Protein AF-A0A225W0W6-F1 (afdb_monomer_lite)

Organism: NCBI:txid4795

Foldseek 3Di:
DDDDDDQVNLLVVVLVLFAPVLVVVLVPDDPVLSSDSVNSVVVLVCP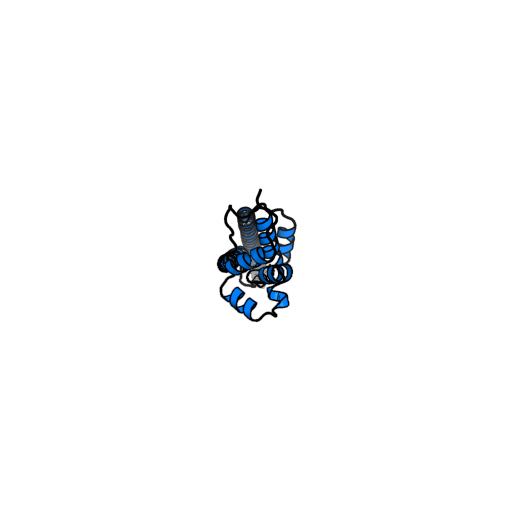FLQPAADDPPDQLLNSVVVSQVRCVNRNHDQDPPDDQVSQVVSQLSSLVRYPDPVSSVVSVPDDDSGVVVVNVVSVVVVVVVVVVVVVVVVVVVVVVVVVVVVVVVVVVVPPVDDD

Secondary structure (DSSP, 8-state):
-PPPPPHHHHHHHHHHHS-HHHHHHHHTS-HHHHH-HHHHHHHHHHSSSTT----TT--HHHHHHHHHHHHHHTT---STTS-HHHHHHHHHHHHTT-S-HHHHHHHHTS--SSHHHHHHHHHHHHHHHHHHHHHHHHHHHHHHHHHHHHHHHHHTTSSS---

pLDDT: mean 72.33, std 15.44, range [32.38, 94.94]

Structure (mmCIF, N/CA/C/O backbone):
data_AF-A0A225W0W6-F1
#
_entry.id   AF-A0A225W0W6-F1
#
loop_
_atom_site.group_PDB
_atom_site.id
_atom_site.type_symbol
_atom_site.label_atom_id
_atom_site.label_alt_id
_atom_site.label_comp_id
_atom_site.label_asym_id
_atom_site.label_entity_id
_atom_site.label_seq_id
_atom_site.pdbx_PDB_ins_code
_atom_site.Cartn_x
_atom_site.Cartn_y
_atom_site.Cartn_z
_atom_site.occupancy
_atom_site.B_iso_or_equiv
_atom_site.auth_seq_id
_atom_site.auth_comp_id
_atom_site.auth_asym_id
_atom_site.auth_atom_id
_atom_site.pdbx_PDB_model_num
ATOM 1 N N . MET A 1 1 ? 23.594 13.995 -27.329 1.00 32.38 1 MET A N 1
ATOM 2 C CA . MET A 1 1 ? 22.170 13.597 -27.384 1.00 32.38 1 MET A CA 1
ATOM 3 C C . MET A 1 1 ? 22.110 12.091 -27.586 1.00 32.38 1 MET A C 1
ATOM 5 O O . MET A 1 1 ? 22.564 11.620 -28.617 1.00 32.38 1 MET A O 1
ATOM 9 N N . ILE A 1 2 ? 21.672 11.329 -26.582 1.00 40.97 2 ILE A N 1
ATOM 10 C CA . ILE A 1 2 ? 21.568 9.862 -26.672 1.00 40.97 2 ILE A CA 1
ATOM 11 C C . ILE A 1 2 ? 20.236 9.549 -27.368 1.00 40.97 2 ILE A C 1
ATOM 13 O O . ILE A 1 2 ? 19.189 9.970 -26.880 1.00 40.97 2 ILE A O 1
ATOM 17 N N . GLY A 1 3 ? 20.285 8.893 -28.532 1.00 47.31 3 GLY A N 1
ATOM 18 C CA . GLY A 1 3 ? 19.115 8.599 -29.367 1.00 47.31 3 GLY A CA 1
ATOM 19 C C . GLY A 1 3 ? 18.072 7.687 -28.697 1.00 47.31 3 GLY A C 1
ATOM 20 O O . GLY A 1 3 ? 18.329 7.128 -27.627 1.00 47.31 3 GLY A O 1
ATOM 21 N N . PRO A 1 4 ? 16.881 7.515 -29.304 1.00 59.34 4 PRO A N 1
ATOM 22 C CA . PRO A 1 4 ? 15.821 6.673 -28.759 1.00 59.34 4 PRO A CA 1
ATOM 23 C C . PRO A 1 4 ? 16.316 5.227 -28.683 1.00 59.34 4 PRO A C 1
ATOM 25 O O . PRO A 1 4 ? 16.661 4.637 -29.700 1.00 59.34 4 PRO A O 1
ATOM 28 N N . TRP A 1 5 ? 16.376 4.660 -27.478 1.00 60.91 5 TRP A N 1
ATOM 29 C CA . TRP A 1 5 ? 16.899 3.304 -27.280 1.00 60.91 5 TRP A CA 1
ATOM 30 C C . TRP A 1 5 ? 16.111 2.290 -28.113 1.00 60.91 5 TRP A C 1
ATOM 32 O O . TRP A 1 5 ? 14.875 2.290 -28.048 1.00 60.91 5 TRP A O 1
ATOM 42 N N . ASP A 1 6 ? 16.813 1.417 -28.839 1.00 74.69 6 ASP A N 1
ATOM 43 C CA . ASP A 1 6 ? 16.186 0.356 -29.624 1.00 74.69 6 ASP A CA 1
ATOM 44 C C . ASP A 1 6 ? 15.506 -0.702 -28.726 1.00 74.69 6 ASP A C 1
ATOM 46 O O . ASP A 1 6 ? 15.749 -0.812 -27.516 1.00 74.69 6 ASP A O 1
ATOM 50 N N . ASN A 1 7 ? 14.591 -1.478 -29.311 1.00 65.81 7 ASN A N 1
ATOM 51 C CA . ASN A 1 7 ? 13.820 -2.474 -28.564 1.00 65.81 7 ASN A CA 1
ATOM 52 C C . ASN A 1 7 ? 14.704 -3.591 -27.981 1.00 65.81 7 ASN A C 1
ATOM 54 O O . ASN A 1 7 ? 14.399 -4.088 -26.897 1.00 65.81 7 ASN A O 1
ATOM 58 N N . ASN A 1 8 ? 15.807 -3.951 -28.642 1.00 72.56 8 ASN A N 1
ATOM 59 C CA . ASN A 1 8 ? 16.709 -5.013 -28.191 1.00 72.56 8 ASN A CA 1
ATOM 60 C C . ASN A 1 8 ? 17.463 -4.607 -26.918 1.00 72.56 8 ASN A C 1
ATOM 62 O O . ASN A 1 8 ? 17.507 -5.366 -25.951 1.00 72.56 8 ASN A O 1
ATOM 66 N N . THR A 1 9 ? 17.953 -3.373 -26.869 1.00 72.00 9 THR A N 1
ATOM 67 C CA . THR A 1 9 ? 18.620 -2.763 -25.715 1.00 72.00 9 THR A CA 1
ATOM 68 C C . THR A 1 9 ? 17.680 -2.718 -24.513 1.00 72.00 9 THR A C 1
ATOM 70 O O . THR A 1 9 ? 18.049 -3.097 -23.400 1.00 72.00 9 THR A O 1
ATOM 73 N N . ARG A 1 10 ? 16.413 -2.341 -24.733 1.00 65.44 10 ARG A N 1
ATOM 74 C CA . ARG A 1 10 ? 15.378 -2.345 -23.685 1.00 65.44 10 ARG A CA 1
ATOM 75 C C . ARG A 1 10 ? 15.081 -3.752 -23.160 1.00 65.44 10 ARG A C 1
ATOM 77 O O . ARG A 1 10 ? 14.895 -3.918 -21.955 1.00 65.44 10 ARG A O 1
ATOM 84 N N . ILE A 1 11 ? 15.058 -4.760 -24.033 1.00 66.88 11 ILE A N 1
ATOM 85 C CA . ILE A 1 11 ? 14.843 -6.167 -23.657 1.00 66.88 11 ILE A CA 1
ATOM 86 C C . ILE A 1 11 ? 16.020 -6.703 -22.835 1.00 66.88 11 ILE A C 1
ATOM 88 O O . ILE A 1 11 ? 15.792 -7.346 -21.809 1.00 66.88 11 ILE A O 1
ATOM 92 N N . ILE A 1 12 ? 17.260 -6.415 -23.241 1.00 68.25 12 ILE A N 1
ATOM 93 C CA . ILE A 1 12 ? 18.473 -6.821 -22.514 1.00 68.25 12 ILE A CA 1
ATOM 94 C C . ILE A 1 12 ? 18.475 -6.213 -21.108 1.00 68.25 12 ILE A C 1
ATOM 96 O O . ILE A 1 12 ? 18.587 -6.941 -20.121 1.00 68.25 12 ILE A O 1
ATOM 100 N N . LEU A 1 13 ? 18.253 -4.902 -20.993 1.00 67.12 13 LEU A N 1
ATOM 101 C CA . LEU A 1 13 ? 18.236 -4.213 -19.700 1.00 67.12 13 LEU A CA 1
ATOM 102 C C . LEU A 1 13 ? 17.090 -4.678 -18.793 1.00 67.12 13 LEU A C 1
ATOM 104 O O . LEU A 1 13 ? 17.276 -4.801 -17.581 1.00 67.12 13 LEU A O 1
ATOM 108 N N . LEU A 1 14 ? 15.917 -4.982 -19.358 1.00 65.44 14 LEU A N 1
ATOM 109 C CA . LEU A 1 14 ? 14.811 -5.563 -18.599 1.00 65.44 14 LEU A CA 1
ATOM 110 C C . LEU A 1 14 ? 15.185 -6.952 -18.073 1.00 65.44 14 LEU A C 1
ATOM 112 O O . LEU A 1 14 ? 15.025 -7.201 -16.883 1.00 65.44 14 LEU A O 1
ATOM 116 N N . ARG A 1 15 ? 15.739 -7.830 -18.920 1.00 64.75 15 ARG A N 1
ATOM 117 C CA . ARG A 1 15 ? 16.201 -9.170 -18.519 1.00 64.75 15 ARG A CA 1
ATOM 118 C C . ARG A 1 15 ? 17.253 -9.116 -17.419 1.00 64.75 15 ARG A C 1
ATOM 120 O O . ARG A 1 15 ? 17.195 -9.932 -16.506 1.00 64.75 15 ARG A O 1
ATOM 127 N N . MET A 1 16 ? 18.174 -8.154 -17.463 1.00 63.84 16 MET A N 1
ATOM 128 C CA . MET A 1 16 ? 19.163 -7.960 -16.398 1.00 63.84 16 MET A CA 1
ATOM 129 C C . MET A 1 16 ? 18.514 -7.595 -15.054 1.00 63.84 16 MET A C 1
ATOM 131 O O . MET A 1 16 ? 19.010 -8.019 -14.015 1.00 63.84 16 MET A O 1
ATOM 135 N N . ARG A 1 17 ? 17.387 -6.870 -15.078 1.00 59.34 17 ARG A N 1
ATOM 136 C CA . ARG A 1 17 ? 16.615 -6.444 -13.896 1.00 59.34 17 ARG A CA 1
ATOM 137 C C . ARG A 1 17 ? 15.654 -7.494 -13.329 1.00 59.34 17 ARG A C 1
ATOM 139 O O . ARG A 1 17 ? 15.201 -7.325 -12.201 1.00 59.34 17 ARG A O 1
ATOM 146 N N . LEU A 1 18 ? 15.307 -8.534 -14.085 1.00 63.28 18 LEU A N 1
ATOM 147 C CA . LEU A 1 18 ? 14.405 -9.593 -13.618 1.00 63.28 18 LEU A CA 1
ATOM 148 C C . LEU A 1 18 ? 15.077 -10.477 -12.551 1.00 63.28 18 LEU A C 1
ATOM 150 O O . LEU A 1 18 ? 16.265 -10.793 -12.649 1.00 63.28 18 LEU A O 1
ATOM 154 N N . SER A 1 19 ? 14.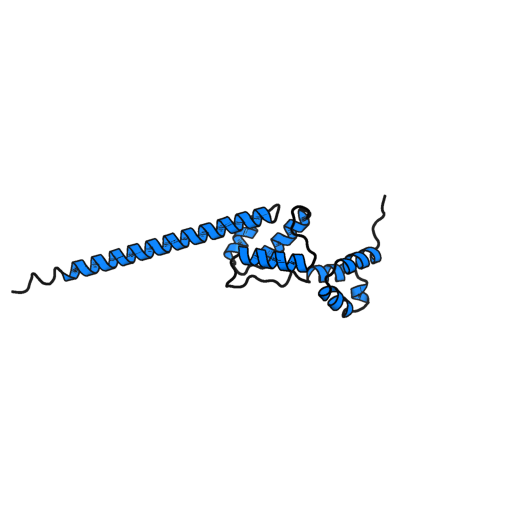298 -10.921 -11.559 1.00 55.31 19 SER A N 1
ATOM 155 C CA . SER A 1 19 ? 14.721 -11.953 -10.600 1.00 55.31 19 SER A CA 1
ATOM 156 C C . SER A 1 19 ? 14.952 -13.298 -11.302 1.00 55.31 19 SER A C 1
ATOM 158 O O . SER A 1 19 ? 14.434 -13.518 -12.398 1.00 55.31 19 SER A O 1
ATOM 160 N N . SER A 1 20 ? 15.715 -14.212 -10.689 1.00 58.19 20 SER A N 1
ATOM 161 C CA . SER A 1 20 ? 15.989 -15.549 -11.253 1.00 58.19 20 SER A CA 1
ATOM 162 C C . SER A 1 20 ? 14.704 -16.289 -11.637 1.00 58.19 20 SER A C 1
ATOM 164 O O . SER A 1 20 ? 14.554 -16.681 -12.786 1.00 58.19 20 SER A O 1
ATOM 166 N N . ALA A 1 21 ? 13.707 -16.317 -10.750 1.00 51.75 21 ALA A N 1
ATOM 167 C CA . ALA A 1 21 ? 12.405 -16.929 -11.027 1.00 51.75 21 ALA A CA 1
ATOM 168 C C . ALA A 1 21 ? 11.669 -16.307 -12.235 1.00 51.75 21 ALA A C 1
ATOM 170 O O . ALA A 1 21 ? 11.000 -17.003 -12.997 1.00 51.75 21 ALA A O 1
ATOM 171 N N . LEU A 1 22 ? 11.798 -14.991 -12.446 1.00 57.16 22 LEU A N 1
ATOM 172 C CA . LEU A 1 22 ? 11.214 -14.322 -13.614 1.00 57.16 22 LEU A CA 1
ATOM 173 C C . LEU A 1 22 ? 12.028 -14.567 -14.889 1.00 57.16 22 LEU A C 1
ATOM 175 O O . LEU A 1 22 ? 11.442 -14.622 -15.970 1.00 57.16 22 LEU A O 1
ATOM 179 N N . LYS A 1 23 ? 13.350 -14.744 -14.779 1.00 66.75 23 LYS A N 1
ATOM 180 C CA . LYS A 1 23 ? 14.205 -15.175 -15.895 1.00 66.75 23 LYS A CA 1
ATOM 181 C C . LYS A 1 23 ? 13.833 -16.591 -16.340 1.00 66.75 23 LYS A C 1
ATOM 183 O O . LYS A 1 23 ? 13.620 -16.784 -17.533 1.00 66.75 23 LYS A O 1
ATOM 188 N N . ASP A 1 24 ? 13.641 -17.512 -15.400 1.00 66.44 24 ASP A N 1
ATOM 189 C CA . ASP A 1 24 ? 13.249 -18.904 -15.665 1.00 66.44 24 ASP A CA 1
ATOM 190 C C . ASP A 1 24 ? 11.829 -19.010 -16.239 1.00 66.44 24 ASP A C 1
ATOM 192 O O . ASP A 1 24 ? 11.548 -19.832 -17.104 1.00 66.44 24 ASP A O 1
ATOM 196 N N . SER A 1 25 ? 10.921 -18.121 -15.830 1.00 53.62 25 SER A N 1
ATOM 197 C CA . SER A 1 25 ? 9.608 -18.007 -16.473 1.00 53.62 25 SER A CA 1
ATOM 198 C C . SER A 1 25 ? 9.711 -17.437 -17.898 1.00 53.62 25 SER A C 1
ATOM 200 O O . SER A 1 25 ? 8.969 -17.851 -18.786 1.00 53.62 25 SER A O 1
ATOM 202 N N . CYS A 1 26 ? 10.661 -16.531 -18.163 1.00 59.16 26 CYS A N 1
ATOM 203 C CA . CYS A 1 26 ? 10.868 -15.964 -19.499 1.00 59.16 26 CYS A CA 1
ATOM 204 C C . CYS A 1 26 ? 11.486 -16.948 -20.505 1.00 59.16 26 CYS A C 1
ATOM 206 O O . CYS A 1 26 ? 11.280 -16.774 -21.709 1.00 59.16 26 CYS A O 1
ATOM 208 N N . THR A 1 27 ? 12.249 -17.951 -20.059 1.00 66.62 27 THR A N 1
ATOM 209 C CA . THR A 1 27 ? 12.833 -18.970 -20.952 1.00 66.62 27 THR A CA 1
ATOM 210 C C . THR A 1 27 ? 11.782 -19.942 -21.489 1.00 66.62 27 THR A C 1
ATOM 212 O O . THR A 1 27 ? 11.937 -20.429 -22.606 1.00 66.62 27 THR A O 1
ATOM 215 N N . GLN A 1 28 ? 10.678 -20.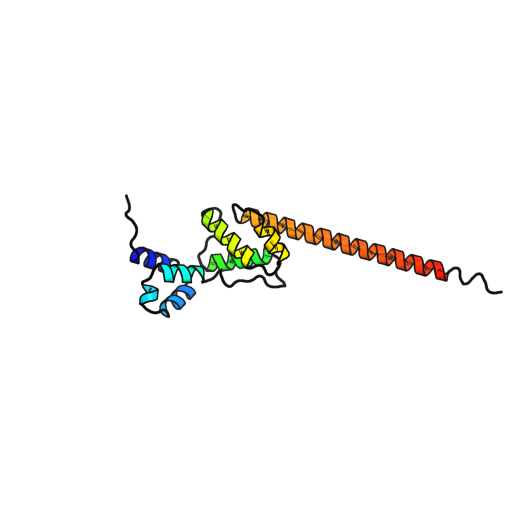134 -20.759 1.00 68.06 28 GLN A N 1
ATOM 216 C CA . GLN A 1 28 ? 9.539 -20.971 -21.160 1.00 68.06 28 GLN A CA 1
ATOM 217 C C . GLN A 1 28 ? 8.614 -20.302 -22.193 1.00 68.06 28 GLN A C 1
ATOM 219 O O . GLN A 1 28 ? 7.685 -20.929 -22.695 1.00 68.06 28 GLN A O 1
ATOM 224 N N . LEU A 1 29 ? 8.848 -19.029 -22.533 1.00 65.06 29 LEU A N 1
ATOM 225 C CA . LEU A 1 29 ? 7.999 -18.286 -23.464 1.00 65.06 29 LEU A CA 1
ATOM 226 C C . LEU A 1 29 ? 8.413 -18.482 -24.934 1.00 65.06 29 LEU A C 1
ATOM 228 O O . LEU A 1 29 ? 9.618 -18.548 -25.234 1.00 65.06 29 LEU A O 1
ATOM 232 N N . PRO A 1 30 ? 7.441 -18.450 -25.869 1.00 70.50 30 PRO A N 1
ATOM 233 C CA . PRO A 1 30 ? 7.705 -18.438 -27.305 1.00 70.50 30 PRO A CA 1
ATOM 234 C C . PRO A 1 30 ? 8.647 -17.297 -27.714 1.00 70.50 30 PRO A C 1
ATOM 236 O O . PRO A 1 30 ? 8.586 -16.192 -27.163 1.00 70.50 30 PRO A O 1
ATOM 239 N N . SER A 1 31 ? 9.504 -17.556 -28.706 1.00 65.56 31 SER A N 1
ATOM 240 C CA . SER A 1 31 ? 10.497 -16.601 -29.232 1.00 65.56 31 SER A CA 1
ATOM 241 C C . SER A 1 31 ? 9.886 -15.230 -29.569 1.00 65.56 31 SER A C 1
ATOM 243 O O . SER A 1 31 ? 10.405 -14.198 -29.142 1.00 65.56 31 SER A O 1
ATOM 245 N N . GLU A 1 32 ? 8.717 -15.208 -30.216 1.00 65.06 32 GLU A N 1
ATOM 246 C CA . GLU A 1 32 ? 7.990 -13.979 -30.576 1.00 65.06 32 GLU A CA 1
ATOM 247 C C . GLU A 1 32 ? 7.602 -13.124 -29.364 1.00 65.06 32 GLU A C 1
ATOM 249 O O . GLU A 1 32 ? 7.642 -11.895 -29.414 1.00 65.06 32 GLU A O 1
ATOM 254 N N . THR A 1 33 ? 7.291 -13.761 -28.233 1.00 58.84 33 THR A N 1
ATOM 255 C CA . THR A 1 33 ? 6.976 -13.059 -26.980 1.00 58.84 33 THR A CA 1
ATOM 256 C C . THR A 1 33 ? 8.251 -12.544 -26.306 1.00 58.84 33 THR A C 1
ATOM 258 O O . THR A 1 33 ? 8.242 -11.467 -25.712 1.00 58.84 33 THR A O 1
ATOM 261 N N . ARG A 1 34 ? 9.373 -13.267 -26.444 1.00 59.75 34 ARG A N 1
ATOM 262 C CA . ARG A 1 34 ? 10.700 -12.886 -25.922 1.00 59.75 34 ARG A CA 1
ATOM 263 C C . ARG A 1 34 ? 11.343 -11.708 -26.659 1.00 59.75 34 ARG A C 1
ATOM 265 O O . ARG A 1 34 ? 12.171 -11.026 -26.056 1.00 59.75 34 ARG A O 1
ATOM 272 N N . SER A 1 35 ? 10.979 -11.488 -27.917 1.00 62.97 35 SER A N 1
ATOM 273 C CA . SER A 1 35 ? 11.476 -10.389 -28.761 1.00 62.97 35 SER A CA 1
ATOM 274 C C . SER A 1 35 ? 10.534 -9.178 -28.765 1.00 62.97 35 SER A C 1
ATOM 276 O O . SER A 1 35 ? 10.891 -8.099 -29.235 1.00 62.97 35 SER A O 1
ATOM 278 N N . ASN A 1 36 ? 9.330 -9.325 -28.201 1.00 68.12 36 ASN A N 1
ATOM 279 C CA . ASN A 1 36 ? 8.350 -8.255 -28.076 1.00 68.12 36 ASN A CA 1
ATOM 280 C C . ASN A 1 36 ? 8.460 -7.559 -26.711 1.00 68.12 36 ASN A C 1
ATOM 282 O O . ASN A 1 36 ? 7.970 -8.038 -25.684 1.00 68.12 36 ASN A O 1
ATOM 286 N N . TRP A 1 37 ? 9.066 -6.369 -26.708 1.00 59.09 37 TRP A N 1
ATOM 287 C CA . TRP A 1 37 ? 9.292 -5.598 -25.484 1.00 59.09 37 TRP A CA 1
ATOM 288 C C . TRP A 1 37 ? 7.991 -5.261 -24.729 1.00 59.09 37 TRP A C 1
ATOM 290 O O . TRP A 1 37 ? 7.990 -5.240 -23.496 1.00 59.09 37 TRP A O 1
ATOM 300 N N . LYS A 1 38 ? 6.868 -5.038 -25.435 1.00 58.41 38 LYS A N 1
ATOM 301 C CA . LYS A 1 38 ? 5.568 -4.723 -24.811 1.00 58.41 38 LYS A CA 1
ATOM 302 C C . LYS A 1 38 ? 5.014 -5.927 -24.049 1.00 58.41 38 LYS A C 1
ATOM 304 O O . LYS A 1 38 ? 4.481 -5.752 -22.951 1.00 58.41 38 LYS A O 1
ATOM 309 N N . ALA A 1 39 ? 5.181 -7.131 -24.598 1.00 58.91 39 ALA A N 1
ATOM 310 C CA . ALA A 1 39 ? 4.730 -8.376 -23.983 1.00 58.91 39 ALA A CA 1
ATOM 311 C C . ALA A 1 39 ? 5.559 -8.723 -22.733 1.00 58.91 39 ALA A C 1
ATOM 313 O O . ALA A 1 39 ? 4.996 -8.983 -21.668 1.00 58.91 39 ALA A O 1
ATOM 314 N N . LEU A 1 40 ? 6.890 -8.601 -22.806 1.00 54.88 40 LEU A N 1
ATOM 315 C CA . LEU A 1 40 ? 7.772 -8.788 -21.646 1.00 54.88 40 LEU A CA 1
ATOM 316 C C . LEU A 1 40 ? 7.518 -7.761 -20.535 1.00 54.88 40 LEU A C 1
ATOM 318 O O . LEU A 1 40 ? 7.452 -8.123 -19.362 1.00 54.88 40 LEU A O 1
ATOM 322 N N . ALA A 1 41 ? 7.309 -6.489 -20.883 1.00 57.00 41 ALA A N 1
ATOM 323 C CA . ALA A 1 41 ? 6.952 -5.456 -19.910 1.00 57.00 41 ALA A CA 1
ATOM 324 C C . ALA A 1 41 ? 5.564 -5.688 -19.286 1.00 57.00 41 ALA A C 1
ATOM 326 O O . ALA A 1 41 ? 5.278 -5.232 -18.180 1.00 57.00 41 ALA A O 1
ATOM 327 N N . GLN A 1 42 ? 4.649 -6.364 -19.980 1.00 57.66 42 GLN A N 1
ATOM 328 C CA . GLN A 1 42 ? 3.362 -6.767 -19.414 1.00 57.66 42 GLN A CA 1
ATOM 329 C C . GLN A 1 42 ? 3.510 -7.943 -18.442 1.00 57.66 42 GLN A C 1
ATOM 331 O O . GLN A 1 42 ? 2.835 -7.958 -17.416 1.00 57.66 42 GLN A O 1
ATOM 336 N N . LEU A 1 43 ? 4.422 -8.877 -18.714 1.00 50.09 43 LEU A N 1
ATOM 337 C CA . LEU A 1 43 ? 4.725 -10.011 -17.840 1.00 50.09 43 LEU A CA 1
ATOM 338 C C . LEU A 1 43 ? 5.513 -9.602 -16.593 1.00 50.09 43 LEU A C 1
ATOM 340 O O . LEU A 1 43 ? 5.155 -10.021 -15.499 1.00 50.09 43 LEU A O 1
ATOM 344 N N . SER A 1 44 ? 6.496 -8.704 -16.710 1.00 46.91 44 SER A N 1
ATOM 345 C CA . SER A 1 44 ? 7.183 -8.134 -15.540 1.00 46.91 44 SER A CA 1
ATOM 346 C C . SER A 1 44 ? 6.231 -7.312 -14.671 1.00 46.91 44 SER A C 1
ATOM 348 O O . SER A 1 44 ? 6.312 -7.340 -13.447 1.00 46.91 44 SER A O 1
ATOM 350 N N . ARG A 1 45 ? 5.249 -6.638 -15.288 1.00 51.06 45 ARG A N 1
ATOM 351 C CA . ARG A 1 45 ? 4.150 -6.011 -14.548 1.00 51.06 45 ARG A CA 1
ATOM 352 C C . ARG A 1 45 ? 3.277 -7.038 -13.831 1.00 51.06 45 ARG A C 1
ATOM 354 O O . ARG A 1 45 ? 2.767 -6.674 -12.783 1.00 51.06 45 ARG A O 1
ATOM 361 N N . LYS A 1 46 ? 3.119 -8.259 -14.354 1.00 46.72 46 LYS A N 1
ATOM 362 C CA . LYS A 1 46 ? 2.363 -9.368 -13.740 1.00 46.72 46 LYS A CA 1
ATOM 363 C C . LYS A 1 46 ? 3.177 -10.193 -12.725 1.00 46.72 46 LYS A C 1
ATOM 365 O O . LYS A 1 46 ? 2.581 -10.900 -11.921 1.00 46.72 46 LYS A O 1
ATOM 370 N N . GLY A 1 47 ? 4.505 -10.096 -12.728 1.00 45.12 47 GLY A N 1
ATOM 371 C CA . GLY A 1 47 ? 5.400 -10.915 -11.911 1.00 45.12 47 GLY A CA 1
ATOM 372 C C . GLY A 1 47 ? 5.790 -10.274 -10.577 1.00 45.12 47 GLY A C 1
ATOM 373 O O . GLY A 1 47 ? 6.521 -9.289 -10.547 1.00 45.12 47 GLY A O 1
ATOM 374 N N . GLY A 1 48 ? 5.329 -10.854 -9.466 1.00 50.44 48 GLY A N 1
ATOM 375 C CA . GLY A 1 48 ? 5.872 -10.645 -8.115 1.00 50.44 48 GLY A CA 1
ATOM 376 C C . GLY A 1 48 ? 4.959 -9.873 -7.162 1.00 50.44 48 GLY A C 1
ATOM 377 O O . GLY A 1 48 ? 4.555 -10.401 -6.134 1.00 50.44 48 GLY A O 1
ATOM 378 N N . VAL A 1 49 ? 4.576 -8.643 -7.513 1.00 48.97 49 VAL A N 1
ATOM 379 C CA . VAL A 1 49 ? 3.684 -7.811 -6.670 1.00 48.97 49 VAL A CA 1
ATOM 380 C C . VAL A 1 49 ? 2.199 -8.033 -6.998 1.00 48.97 49 VAL A C 1
ATOM 382 O O . VAL A 1 49 ? 1.326 -7.761 -6.185 1.00 48.97 49 VAL A O 1
ATOM 385 N N . VAL A 1 50 ? 1.896 -8.548 -8.194 1.00 50.97 50 VAL A N 1
ATOM 386 C CA . VAL A 1 50 ? 0.535 -8.584 -8.764 1.00 50.97 50 VAL A CA 1
ATOM 387 C C . VAL A 1 50 ? -0.326 -9.777 -8.319 1.00 50.97 50 VAL A C 1
ATOM 389 O O . VAL A 1 50 ? -1.511 -9.805 -8.628 1.00 50.97 50 VAL A O 1
ATOM 392 N N . GLN A 1 51 ? 0.200 -10.714 -7.528 1.00 58.69 51 GLN A N 1
ATOM 393 C CA . GLN A 1 51 ? -0.603 -11.808 -6.948 1.00 58.69 51 GLN A CA 1
ATOM 394 C C . GLN A 1 51 ? -0.780 -11.730 -5.432 1.00 58.69 51 GLN A C 1
ATOM 396 O O . GLN A 1 51 ? -1.568 -12.491 -4.875 1.00 58.69 51 GLN A O 1
ATOM 401 N N . MET A 1 52 ? -0.061 -10.840 -4.750 1.00 72.94 52 MET A N 1
ATOM 402 C CA . MET A 1 52 ? -0.143 -10.781 -3.300 1.00 72.94 52 MET A CA 1
ATOM 403 C C . MET A 1 52 ? -1.474 -10.149 -2.899 1.00 72.94 52 MET A C 1
ATOM 405 O O . MET A 1 52 ? -1.746 -9.024 -3.300 1.00 72.94 52 MET A O 1
ATOM 409 N N . LYS A 1 53 ? -2.288 -10.874 -2.131 1.00 84.31 53 LYS A N 1
ATOM 410 C CA . LYS A 1 53 ? -3.533 -10.382 -1.531 1.00 84.31 53 LYS A CA 1
ATOM 411 C C . LYS A 1 53 ? -3.393 -10.323 -0.015 1.00 84.31 53 LYS A C 1
ATOM 413 O O . LYS A 1 53 ? -2.658 -11.124 0.570 1.00 84.31 53 LYS A O 1
ATOM 418 N N . MET A 1 54 ? -4.084 -9.372 0.598 1.00 87.50 54 MET A N 1
ATOM 419 C CA . MET A 1 54 ? -4.204 -9.281 2.048 1.00 87.50 54 MET A CA 1
ATOM 420 C C . MET A 1 54 ? -4.935 -10.519 2.574 1.00 87.50 54 MET A C 1
ATOM 422 O O . MET A 1 54 ? -5.956 -10.913 2.015 1.00 87.50 54 MET A O 1
ATOM 426 N N . GLN A 1 55 ? -4.381 -11.155 3.605 1.00 86.94 55 GLN A N 1
ATOM 427 C CA . GLN A 1 55 ? -5.013 -12.294 4.276 1.00 86.94 55 GLN A CA 1
ATOM 428 C C . GLN A 1 55 ? -5.902 -11.795 5.423 1.00 86.94 55 GLN A C 1
ATOM 430 O O . GLN A 1 55 ? -5.678 -10.698 5.930 1.00 86.94 55 GLN A O 1
ATOM 435 N N . ASP A 1 56 ? -6.878 -12.587 5.865 1.00 83.19 56 ASP A N 1
ATOM 436 C CA . ASP A 1 56 ? -7.851 -12.156 6.887 1.00 83.19 56 ASP A CA 1
ATOM 437 C C . ASP A 1 56 ? -7.206 -11.866 8.250 1.00 83.19 56 ASP A C 1
ATOM 439 O O . ASP A 1 56 ? -7.657 -11.000 8.996 1.00 83.19 56 ASP A O 1
ATOM 443 N N . GLN A 1 57 ? -6.105 -12.551 8.559 1.00 83.06 57 GLN A N 1
ATOM 444 C CA . GLN A 1 57 ? -5.294 -12.317 9.753 1.00 83.06 57 GLN A CA 1
ATOM 445 C C . GLN A 1 57 ? -4.321 -11.137 9.618 1.00 83.06 57 GLN A C 1
ATOM 447 O O . GLN A 1 57 ? -3.681 -10.754 10.601 1.00 83.06 57 GLN A O 1
ATOM 452 N N . ASP A 1 58 ? -4.143 -10.585 8.413 1.00 85.94 58 ASP A N 1
ATOM 453 C CA . ASP A 1 58 ? -3.224 -9.474 8.215 1.00 85.94 58 ASP A CA 1
ATOM 454 C C . ASP A 1 58 ? -3.842 -8.179 8.758 1.00 85.94 58 ASP A C 1
ATOM 456 O O . ASP A 1 58 ? -4.950 -7.788 8.403 1.00 85.94 58 ASP A O 1
ATOM 460 N N . THR A 1 59 ? -3.080 -7.427 9.556 1.00 90.31 59 THR A N 1
ATOM 461 C CA . THR A 1 59 ? -3.339 -5.984 9.673 1.00 90.31 59 THR A CA 1
ATOM 462 C C . THR A 1 59 ? -2.892 -5.284 8.391 1.00 90.31 59 THR A C 1
ATOM 464 O O . THR A 1 59 ? -1.980 -5.750 7.700 1.00 90.31 59 THR A O 1
ATOM 467 N N . ALA A 1 60 ? -3.474 -4.127 8.075 1.00 90.62 60 ALA A N 1
ATOM 468 C CA . ALA A 1 60 ? -3.107 -3.375 6.876 1.00 90.62 60 ALA A CA 1
ATOM 469 C C . ALA A 1 60 ? -1.605 -3.032 6.841 1.00 90.62 60 ALA A C 1
ATOM 471 O O . ALA A 1 60 ? -0.965 -3.102 5.789 1.00 90.62 60 ALA A O 1
ATOM 472 N N . ARG A 1 61 ? -1.008 -2.724 8.001 1.00 92.81 61 ARG A N 1
ATOM 473 C CA . ARG A 1 61 ? 0.441 -2.500 8.120 1.00 92.81 61 ARG A CA 1
ATOM 474 C C . ARG A 1 61 ? 1.273 -3.767 7.936 1.00 92.81 61 ARG A C 1
ATOM 476 O O . ARG A 1 61 ? 2.316 -3.701 7.286 1.00 92.81 61 ARG A O 1
ATOM 483 N N . MET A 1 62 ? 0.843 -4.910 8.473 1.00 91.12 62 MET A N 1
ATOM 484 C CA . MET A 1 62 ? 1.525 -6.189 8.224 1.00 91.12 62 MET A CA 1
ATOM 485 C C . MET A 1 62 ? 1.507 -6.536 6.739 1.00 91.12 62 MET A C 1
ATOM 487 O O . MET A 1 62 ? 2.543 -6.904 6.179 1.00 91.12 62 MET A O 1
ATOM 491 N N . PHE A 1 63 ? 0.357 -6.354 6.089 1.00 91.00 63 PHE A N 1
ATOM 492 C CA . PHE A 1 63 ? 0.233 -6.550 4.656 1.00 91.00 63 PHE A CA 1
ATOM 493 C C . PHE A 1 63 ? 1.192 -5.634 3.884 1.00 91.00 63 PHE A C 1
ATOM 495 O O . PHE A 1 63 ? 1.959 -6.131 3.061 1.00 91.00 63 PHE A O 1
ATOM 502 N N . LEU A 1 64 ? 1.253 -4.336 4.216 1.00 88.75 64 LEU A N 1
ATOM 503 C CA . LEU A 1 64 ? 2.192 -3.385 3.601 1.00 88.75 64 LEU A CA 1
ATOM 504 C C . LEU A 1 64 ? 3.656 -3.818 3.776 1.00 88.75 64 LEU A C 1
ATOM 506 O O . LEU A 1 64 ? 4.443 -3.743 2.833 1.00 88.75 64 LEU A O 1
ATOM 510 N N . TYR A 1 65 ? 4.029 -4.320 4.955 1.00 87.69 65 TYR A N 1
ATOM 511 C CA . TYR A 1 65 ? 5.375 -4.837 5.202 1.00 87.69 65 TYR A CA 1
ATOM 512 C C . TYR A 1 65 ? 5.708 -6.040 4.305 1.00 87.69 65 TYR A C 1
ATOM 514 O O . TYR A 1 65 ? 6.757 -6.048 3.653 1.00 87.69 65 TYR A O 1
ATOM 522 N N . ARG A 1 66 ? 4.820 -7.043 4.224 1.00 86.31 66 ARG A N 1
ATOM 523 C CA . ARG A 1 66 ? 5.044 -8.218 3.364 1.00 86.31 66 ARG A CA 1
ATOM 524 C C . ARG A 1 66 ? 5.037 -7.846 1.880 1.00 86.31 66 ARG A C 1
ATOM 526 O O . ARG A 1 66 ? 5.876 -8.344 1.133 1.00 86.31 66 ARG A O 1
ATOM 533 N N . PHE A 1 67 ? 4.153 -6.935 1.479 1.00 84.69 67 PHE A N 1
ATOM 534 C CA . PHE A 1 67 ? 4.067 -6.392 0.126 1.00 84.69 67 PHE A CA 1
ATOM 535 C C . PHE A 1 67 ? 5.378 -5.706 -0.279 1.00 84.69 67 PHE A C 1
ATOM 537 O O . PHE A 1 67 ? 5.958 -6.035 -1.313 1.00 84.69 67 PHE A O 1
ATOM 544 N N . ASN A 1 68 ? 5.918 -4.838 0.583 1.00 80.00 68 ASN A N 1
ATOM 545 C CA . ASN A 1 68 ? 7.208 -4.182 0.365 1.00 80.00 68 ASN A CA 1
ATOM 546 C C . ASN A 1 68 ? 8.363 -5.192 0.322 1.00 80.00 68 ASN A C 1
ATOM 548 O O . ASN A 1 68 ? 9.274 -5.054 -0.494 1.00 80.00 68 ASN A O 1
ATOM 552 N N . LYS A 1 69 ? 8.340 -6.220 1.180 1.00 79.50 69 LYS A N 1
ATOM 553 C CA . LYS A 1 69 ? 9.346 -7.292 1.182 1.00 79.50 69 LYS A CA 1
ATOM 554 C C . LYS A 1 69 ? 9.335 -8.072 -0.137 1.00 79.50 69 LYS A C 1
ATOM 556 O O . LYS A 1 69 ? 10.388 -8.217 -0.752 1.00 79.50 69 LYS A O 1
ATOM 561 N N . ALA A 1 70 ? 8.163 -8.506 -0.600 1.00 74.50 70 ALA A N 1
ATOM 562 C CA . ALA A 1 70 ? 8.003 -9.217 -1.869 1.00 74.50 70 ALA A CA 1
ATOM 563 C C . ALA A 1 70 ? 8.458 -8.364 -3.058 1.00 74.50 70 ALA A C 1
ATOM 565 O O . ALA A 1 70 ? 9.126 -8.842 -3.975 1.00 74.50 70 ALA A O 1
ATOM 566 N N . ALA A 1 71 ? 8.150 -7.074 -3.020 1.00 72.56 71 ALA A N 1
ATOM 567 C CA . ALA A 1 71 ? 8.516 -6.169 -4.084 1.00 72.56 71 ALA A CA 1
ATOM 568 C C . ALA A 1 71 ? 10.028 -5.870 -4.119 1.00 72.56 71 ALA A C 1
ATOM 570 O O . ALA A 1 71 ? 10.611 -5.862 -5.204 1.00 72.56 71 ALA A O 1
ATOM 571 N N . LYS A 1 72 ? 10.692 -5.757 -2.957 1.00 70.50 72 LYS A N 1
ATOM 572 C CA . LYS A 1 72 ? 12.164 -5.727 -2.862 1.00 70.50 72 LYS A CA 1
ATOM 573 C C . LYS A 1 72 ? 12.794 -6.994 -3.445 1.00 70.50 72 LYS A C 1
ATOM 575 O O . LYS A 1 72 ? 13.743 -6.895 -4.217 1.00 70.50 72 LYS A O 1
ATOM 580 N N . SER A 1 73 ? 12.238 -8.172 -3.147 1.00 63.25 73 SER A N 1
ATOM 581 C CA . SER A 1 73 ? 12.681 -9.446 -3.741 1.00 63.25 73 SER A CA 1
ATOM 582 C C . SER A 1 73 ? 12.473 -9.509 -5.260 1.00 63.25 73 SER A C 1
ATOM 584 O O . SER A 1 73 ? 13.216 -10.195 -5.955 1.00 63.25 73 SER A O 1
ATOM 586 N N . ALA A 1 74 ? 11.501 -8.764 -5.790 1.00 65.88 74 ALA A N 1
ATOM 587 C CA . ALA A 1 74 ? 11.274 -8.598 -7.225 1.00 65.88 74 ALA A CA 1
ATOM 588 C C . ALA A 1 74 ? 12.143 -7.493 -7.866 1.00 65.88 74 ALA A C 1
ATOM 590 O O . ALA A 1 74 ? 11.954 -7.174 -9.039 1.00 65.88 74 ALA A O 1
ATOM 591 N N . GLY A 1 75 ? 13.075 -6.888 -7.119 1.00 60.88 75 GLY A N 1
ATOM 592 C CA . GLY A 1 75 ? 13.946 -5.816 -7.613 1.00 60.88 75 GLY A CA 1
ATOM 593 C C . GLY A 1 75 ? 13.259 -4.452 -7.741 1.00 60.88 75 GLY A C 1
ATOM 594 O O . GLY A 1 75 ? 13.804 -3.545 -8.370 1.00 60.88 75 GLY A O 1
ATOM 595 N N . ILE A 1 76 ? 12.069 -4.284 -7.157 1.00 68.94 76 ILE A N 1
ATOM 596 C CA . ILE A 1 76 ? 11.355 -3.007 -7.109 1.00 68.94 76 ILE A CA 1
ATOM 597 C C . ILE A 1 76 ? 11.792 -2.268 -5.843 1.00 68.94 76 ILE A C 1
ATOM 599 O O . ILE A 1 76 ? 11.686 -2.793 -4.733 1.00 68.94 76 ILE A O 1
ATOM 603 N N . ARG A 1 77 ? 12.292 -1.039 -6.000 1.00 63.47 77 ARG A N 1
ATOM 604 C CA . ARG A 1 77 ? 12.692 -0.190 -4.870 1.00 63.47 77 ARG A CA 1
ATOM 605 C C . ARG A 1 77 ? 11.495 0.595 -4.324 1.00 63.47 77 ARG A C 1
ATOM 607 O O . ARG A 1 77 ? 10.630 1.011 -5.085 1.00 63.47 77 ARG A O 1
ATOM 614 N N . PHE A 1 78 ? 11.464 0.768 -3.003 1.00 64.75 78 PHE A N 1
ATOM 615 C CA . PHE A 1 78 ? 10.401 1.436 -2.223 1.00 64.75 78 PHE A CA 1
ATOM 616 C C . PHE A 1 78 ? 10.978 2.562 -1.352 1.00 64.75 78 PHE A C 1
ATOM 618 O O . PHE A 1 78 ? 10.422 2.914 -0.316 1.00 64.75 78 PHE A O 1
ATOM 625 N N . ASP A 1 79 ? 12.161 3.052 -1.708 1.00 66.81 79 ASP A N 1
ATOM 626 C CA . ASP A 1 79 ? 12.844 4.120 -0.984 1.00 66.81 79 ASP A CA 1
ATOM 627 C C . ASP A 1 79 ? 12.422 5.500 -1.512 1.00 66.81 79 ASP A C 1
ATOM 629 O O . ASP A 1 79 ? 11.708 5.612 -2.501 1.00 66.81 79 ASP A O 1
ATOM 633 N N . ALA A 1 80 ? 12.867 6.581 -0.874 1.00 59.34 80 ALA A N 1
ATOM 634 C CA . ALA A 1 80 ? 12.542 7.944 -1.307 1.00 59.34 80 ALA A CA 1
ATOM 635 C C . ALA A 1 80 ? 13.070 8.302 -2.717 1.00 59.34 80 ALA A C 1
ATOM 637 O O . ALA A 1 80 ? 12.808 9.396 -3.204 1.00 59.34 80 ALA A O 1
ATOM 638 N N . THR A 1 81 ? 13.815 7.402 -3.373 1.00 60.94 81 THR A N 1
ATOM 639 C CA . THR A 1 81 ? 14.394 7.622 -4.702 1.00 60.94 81 THR A CA 1
ATOM 640 C C . THR A 1 81 ? 13.527 7.076 -5.841 1.00 60.94 81 THR A C 1
ATOM 642 O O . THR A 1 81 ? 13.896 7.255 -7.004 1.00 60.94 81 THR A O 1
ATOM 645 N N . VAL A 1 82 ? 12.401 6.398 -5.556 1.00 69.56 82 VAL A N 1
ATOM 646 C CA . VAL A 1 82 ? 11.438 6.027 -6.613 1.00 69.56 82 VAL A CA 1
ATOM 647 C C . VAL A 1 82 ? 10.745 7.274 -7.145 1.00 69.56 82 VAL A C 1
ATOM 649 O O . VAL A 1 82 ? 10.397 8.180 -6.390 1.00 69.56 82 VAL A O 1
ATOM 652 N N . SER A 1 83 ? 10.500 7.309 -8.455 1.00 74.81 83 SER A N 1
ATOM 653 C CA . SER A 1 83 ? 9.760 8.421 -9.049 1.00 74.81 83 SER A CA 1
ATOM 654 C C . SER A 1 83 ? 8.340 8.498 -8.477 1.00 74.81 83 SER A C 1
ATOM 656 O O . SER A 1 83 ? 7.726 7.475 -8.161 1.00 74.81 83 SER A O 1
ATOM 658 N N . GLN A 1 84 ? 7.765 9.701 -8.420 1.00 74.75 84 GLN A N 1
ATOM 659 C CA . GLN A 1 84 ? 6.382 9.912 -7.966 1.00 74.75 84 GLN A CA 1
ATOM 660 C C . GLN A 1 84 ? 5.381 9.015 -8.721 1.00 74.75 84 GLN A C 1
ATOM 662 O O . GLN A 1 84 ? 4.449 8.458 -8.144 1.00 74.75 84 GLN A O 1
ATOM 667 N N . ARG A 1 85 ? 5.613 8.796 -10.024 1.00 73.25 85 ARG A N 1
ATOM 668 C CA . ARG A 1 85 ? 4.794 7.906 -10.859 1.00 73.25 85 ARG A CA 1
ATOM 669 C C . ARG A 1 85 ? 4.885 6.442 -10.420 1.00 73.25 85 ARG A C 1
ATOM 671 O O . ARG A 1 85 ? 3.887 5.722 -10.482 1.00 73.25 85 ARG A O 1
ATOM 678 N N . GLU A 1 86 ? 6.065 5.978 -10.024 1.00 73.31 86 GLU A N 1
ATOM 679 C CA . GLU A 1 86 ? 6.267 4.617 -9.520 1.00 73.31 86 GLU A CA 1
ATOM 680 C C . GLU A 1 86 ? 5.658 4.445 -8.133 1.00 73.31 86 GLU A C 1
ATOM 682 O O . GLU A 1 86 ? 4.921 3.479 -7.934 1.00 73.31 86 GLU A O 1
ATOM 687 N N . ALA A 1 87 ? 5.868 5.405 -7.227 1.00 77.75 87 ALA A N 1
ATOM 688 C CA . ALA A 1 87 ? 5.234 5.423 -5.910 1.00 77.75 87 ALA A CA 1
ATOM 689 C C . ALA A 1 87 ? 3.703 5.342 -6.031 1.00 77.75 87 ALA A C 1
ATOM 691 O O . ALA A 1 87 ? 3.079 4.459 -5.444 1.00 77.75 87 ALA A O 1
ATOM 692 N N . HIS A 1 88 ? 3.104 6.162 -6.898 1.00 82.81 88 HIS A N 1
ATOM 693 C CA . HIS A 1 88 ? 1.665 6.129 -7.169 1.00 82.81 88 HIS A CA 1
ATOM 694 C C . HIS A 1 88 ? 1.179 4.769 -7.690 1.00 82.81 88 HIS A C 1
ATOM 696 O O . HIS A 1 88 ? 0.154 4.240 -7.259 1.00 82.81 88 HIS A O 1
ATOM 702 N N . ASN A 1 89 ? 1.921 4.159 -8.618 1.00 79.81 89 ASN A N 1
ATOM 703 C CA . ASN A 1 89 ? 1.568 2.844 -9.157 1.00 79.81 89 ASN A CA 1
ATOM 704 C C . ASN A 1 89 ? 1.667 1.733 -8.107 1.00 79.81 89 ASN A C 1
ATOM 706 O O . ASN A 1 89 ? 0.837 0.823 -8.102 1.00 79.81 89 ASN A O 1
ATOM 710 N N . ILE A 1 90 ? 2.671 1.799 -7.238 1.00 80.44 90 ILE A N 1
ATOM 711 C CA . ILE A 1 90 ? 2.865 0.878 -6.121 1.00 80.44 90 ILE A CA 1
ATOM 712 C C . ILE A 1 90 ? 1.694 0.985 -5.139 1.00 80.44 90 ILE A C 1
ATOM 714 O O . ILE A 1 90 ? 1.077 -0.028 -4.814 1.00 80.44 90 ILE A O 1
ATOM 718 N N . ILE A 1 91 ? 1.347 2.206 -4.729 1.00 86.31 91 ILE A N 1
ATOM 719 C CA . ILE A 1 91 ? 0.255 2.478 -3.786 1.00 86.31 91 ILE A CA 1
ATOM 720 C C . ILE A 1 91 ? -1.079 2.007 -4.367 1.00 86.31 91 ILE A C 1
ATOM 722 O O . ILE A 1 91 ? -1.826 1.287 -3.710 1.00 86.31 91 ILE A O 1
ATOM 726 N N . ARG A 1 92 ? -1.346 2.295 -5.646 1.00 86.31 92 ARG A N 1
ATOM 727 C CA . ARG A 1 92 ? -2.555 1.810 -6.325 1.00 86.31 92 ARG A CA 1
ATOM 728 C C . ARG A 1 92 ? -2.638 0.280 -6.360 1.00 86.31 92 ARG A C 1
ATOM 730 O O . ARG A 1 92 ? -3.730 -0.271 -6.250 1.00 86.31 92 ARG A O 1
ATOM 737 N N . ARG A 1 93 ? -1.510 -0.419 -6.535 1.00 85.44 93 ARG A N 1
ATOM 738 C CA . ARG A 1 93 ? -1.475 -1.893 -6.494 1.00 85.44 93 ARG A CA 1
ATOM 739 C C . ARG A 1 93 ? -1.728 -2.427 -5.091 1.00 85.44 93 ARG A C 1
ATOM 741 O O . ARG A 1 93 ? -2.467 -3.392 -4.969 1.00 85.44 93 ARG A O 1
ATOM 748 N N . PHE A 1 94 ? -1.148 -1.795 -4.074 1.00 87.69 94 PHE A N 1
ATOM 749 C CA . PHE A 1 94 ? -1.400 -2.137 -2.678 1.00 87.69 94 PHE A CA 1
ATOM 750 C C . PHE A 1 94 ? -2.891 -2.016 -2.340 1.00 87.69 94 PHE A C 1
ATOM 752 O O . PHE A 1 94 ? -3.472 -2.971 -1.840 1.00 87.69 94 PHE A O 1
ATOM 759 N N . ILE A 1 95 ? -3.523 -0.890 -2.693 1.00 90.62 95 ILE A N 1
ATOM 760 C CA . ILE A 1 95 ? -4.947 -0.635 -2.420 1.00 90.62 95 ILE A CA 1
ATOM 761 C C . ILE A 1 95 ? -5.841 -1.696 -3.080 1.00 90.62 95 ILE A C 1
ATOM 763 O O . ILE A 1 95 ? -6.696 -2.267 -2.417 1.00 90.62 95 ILE A O 1
ATOM 767 N N . ARG A 1 96 ? -5.588 -2.038 -4.351 1.00 88.62 96 ARG A N 1
ATOM 768 C CA . ARG A 1 96 ? -6.339 -3.082 -5.086 1.00 88.62 96 ARG A CA 1
ATOM 769 C C . ARG A 1 96 ? -6.141 -4.505 -4.557 1.00 88.62 96 ARG A C 1
ATOM 771 O O . ARG A 1 96 ? -6.807 -5.425 -5.021 1.00 88.62 96 ARG A O 1
ATOM 778 N N . ALA A 1 97 ? -5.156 -4.710 -3.690 1.00 88.12 97 ALA A N 1
ATOM 779 C CA . ALA A 1 97 ? -4.818 -6.009 -3.131 1.00 88.12 97 ALA A CA 1
ATOM 780 C C . ALA A 1 97 ? -5.360 -6.208 -1.706 1.00 88.12 97 ALA A C 1
ATOM 782 O O . ALA A 1 97 ? -5.124 -7.260 -1.104 1.00 88.12 97 ALA A O 1
ATOM 783 N N . LEU A 1 98 ? -6.063 -5.209 -1.167 1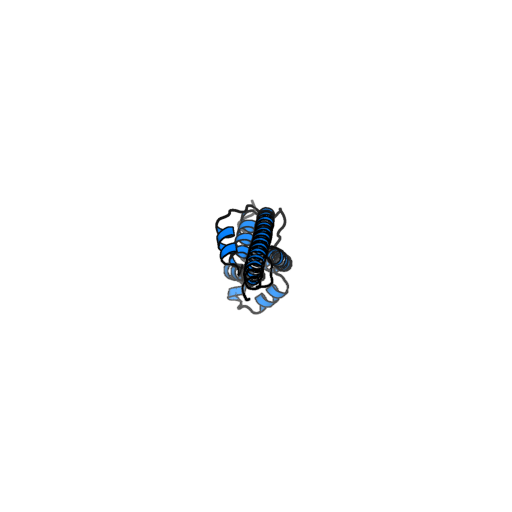.00 91.44 98 LEU A N 1
ATOM 784 C CA . LEU A 1 98 ? -6.739 -5.292 0.121 1.00 91.44 98 LEU A CA 1
ATOM 785 C C . LEU A 1 98 ? -7.942 -6.239 0.037 1.00 91.44 98 LEU A C 1
ATOM 787 O O . LEU A 1 98 ? -8.575 -6.355 -1.007 1.00 91.44 98 LEU A O 1
ATOM 791 N N . ASN A 1 99 ? -8.240 -6.913 1.150 1.00 90.12 99 ASN A N 1
ATOM 792 C CA . ASN A 1 99 ? -9.460 -7.714 1.315 1.00 90.12 99 ASN A CA 1
ATOM 793 C C . ASN A 1 99 ? -10.536 -6.974 2.140 1.00 90.12 99 ASN A C 1
ATOM 795 O O . ASN A 1 99 ? -11.675 -7.413 2.245 1.00 90.12 99 ASN A O 1
ATOM 799 N N . ASP A 1 100 ? -10.177 -5.839 2.747 1.00 91.19 100 ASP A N 1
ATOM 800 C CA . ASP A 1 100 ? -11.088 -4.977 3.500 1.00 91.19 100 ASP A CA 1
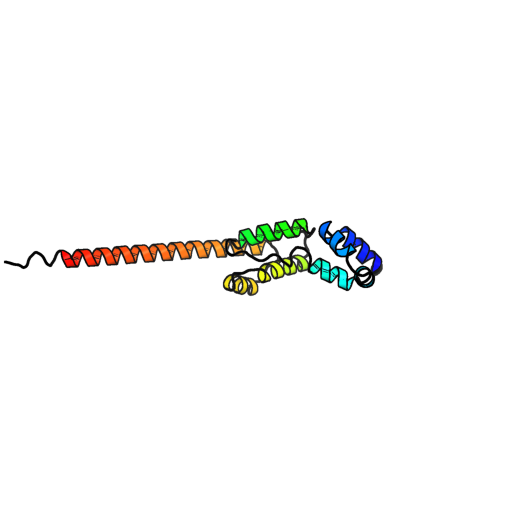ATOM 801 C C . ASP A 1 100 ? -11.659 -3.899 2.564 1.00 91.19 100 ASP A C 1
ATOM 803 O O . ASP A 1 100 ? -11.002 -2.890 2.295 1.00 91.19 100 ASP A O 1
ATOM 807 N N . ASN A 1 101 ? -12.887 -4.113 2.080 1.00 91.62 101 ASN A N 1
ATOM 808 C CA . ASN A 1 101 ? -13.578 -3.205 1.153 1.00 91.62 101 ASN A CA 1
ATOM 809 C C . ASN A 1 101 ? -13.747 -1.786 1.718 1.00 91.62 101 ASN A C 1
ATOM 811 O O . ASN A 1 101 ? -13.710 -0.801 0.972 1.00 91.62 101 ASN A O 1
ATOM 815 N N . HIS A 1 102 ? -13.935 -1.659 3.037 1.00 91.25 102 HIS A N 1
ATOM 816 C CA . HIS A 1 102 ? -14.065 -0.348 3.661 1.00 91.25 102 HIS A CA 1
ATOM 817 C C . HIS A 1 102 ? -12.717 0.373 3.643 1.00 91.25 102 HIS A C 1
ATOM 819 O O . HIS A 1 102 ? -12.652 1.536 3.237 1.00 91.25 102 HIS A O 1
ATOM 825 N N . LEU A 1 103 ? -11.641 -0.317 4.033 1.00 93.19 103 LEU A N 1
ATOM 826 C CA . LEU A 1 103 ? -10.287 0.227 3.971 1.00 93.19 103 LEU A CA 1
ATOM 827 C C . LEU A 1 103 ? -9.891 0.596 2.541 1.00 93.19 103 LEU A C 1
ATOM 829 O O . LEU A 1 103 ? -9.330 1.669 2.332 1.00 93.19 103 LEU A O 1
ATOM 833 N N . GLU A 1 104 ? -10.196 -0.264 1.570 1.00 93.62 104 GLU A N 1
ATOM 834 C CA . GLU A 1 104 ? -9.950 0.007 0.157 1.00 93.62 104 GLU A CA 1
ATOM 835 C C . GLU A 1 104 ? -10.623 1.315 -0.264 1.00 93.62 104 GLU A C 1
ATOM 837 O O . GLU A 1 104 ? -9.944 2.223 -0.743 1.00 93.62 104 GLU A O 1
ATOM 842 N N . THR A 1 105 ? -11.928 1.448 -0.013 1.00 93.25 105 THR A N 1
ATOM 843 C CA . THR A 1 105 ? -12.706 2.644 -0.368 1.00 93.25 105 THR A CA 1
ATOM 844 C C . THR A 1 105 ? -12.136 3.903 0.290 1.00 93.25 105 THR A C 1
ATOM 846 O O . THR A 1 105 ? -11.961 4.929 -0.368 1.00 93.25 105 THR A O 1
ATOM 849 N N . THR A 1 106 ? -11.785 3.830 1.579 1.00 93.31 106 THR A N 1
ATOM 850 C CA . THR A 1 106 ? -11.181 4.955 2.306 1.00 93.31 106 THR A CA 1
ATOM 851 C C . THR A 1 106 ? -9.853 5.388 1.687 1.00 93.31 106 THR A C 1
ATOM 853 O O . THR A 1 106 ? -9.625 6.584 1.519 1.00 93.31 106 THR A O 1
ATOM 856 N N . LEU A 1 107 ? -8.983 4.443 1.321 1.00 93.75 107 LEU A N 1
ATOM 857 C CA . LEU A 1 107 ? -7.674 4.761 0.748 1.00 93.75 107 LEU A CA 1
ATOM 858 C C . LEU A 1 107 ? -7.761 5.207 -0.717 1.00 93.75 107 LEU A C 1
ATOM 860 O O . LEU A 1 107 ? -6.958 6.034 -1.137 1.00 93.75 107 LEU A O 1
ATOM 864 N N . GLN A 1 108 ? -8.726 4.710 -1.497 1.00 91.31 108 GLN A N 1
ATOM 865 C CA . GLN A 1 108 ? -8.953 5.169 -2.875 1.00 91.31 108 GLN A CA 1
ATOM 866 C C . GLN A 1 108 ? -9.360 6.649 -2.944 1.00 91.31 108 GLN A C 1
ATOM 868 O O . GLN A 1 108 ? -9.028 7.324 -3.918 1.00 91.31 108 GLN A O 1
ATOM 873 N N . GLY A 1 109 ? -10.045 7.156 -1.915 1.00 89.25 109 GLY A N 1
ATOM 874 C CA . GLY A 1 109 ? -10.429 8.565 -1.802 1.00 89.25 109 GLY A CA 1
ATOM 875 C C . GLY A 1 109 ? -9.292 9.511 -1.399 1.00 89.25 109 GLY A C 1
ATOM 876 O O . GLY A 1 109 ? -9.517 10.715 -1.305 1.00 89.25 109 GLY A O 1
ATOM 877 N N . GLN A 1 110 ? -8.084 8.998 -1.142 1.00 90.81 110 GLN A N 1
ATOM 878 C CA . GLN A 1 110 ? -6.944 9.790 -0.685 1.00 90.81 110 GLN A CA 1
ATOM 879 C C . GLN A 1 110 ? -5.808 9.795 -1.711 1.00 90.81 110 GLN A C 1
ATOM 881 O O . GLN A 1 110 ? -5.469 8.776 -2.312 1.00 90.81 110 GLN A O 1
ATOM 886 N N . ALA A 1 111 ? -5.190 10.962 -1.891 1.00 87.12 111 ALA A N 1
ATOM 887 C CA . ALA A 1 111 ? -3.945 11.089 -2.634 1.00 87.12 111 ALA A CA 1
ATOM 888 C C . ALA A 1 111 ? -2.761 10.840 -1.693 1.00 87.12 111 ALA A C 1
ATOM 890 O O . ALA A 1 111 ? -2.732 11.358 -0.578 1.00 87.12 111 ALA A O 1
ATOM 891 N N . PHE A 1 112 ? -1.792 10.057 -2.157 1.00 88.38 112 PHE A N 1
ATOM 892 C CA . PHE A 1 112 ? -0.552 9.784 -1.438 1.00 88.38 112 PHE A CA 1
ATOM 893 C C . PHE A 1 112 ? 0.622 10.132 -2.346 1.00 88.38 112 PHE A C 1
ATOM 895 O O . PHE A 1 112 ? 0.726 9.595 -3.453 1.00 88.38 112 PHE A O 1
ATOM 902 N N . GLU A 1 113 ? 1.516 11.000 -1.888 1.00 83.31 113 GLU A N 1
ATOM 903 C CA . GLU A 1 113 ? 2.720 11.366 -2.636 1.00 83.31 113 GLU A CA 1
ATOM 904 C C . GLU A 1 113 ? 3.777 10.265 -2.563 1.00 83.31 113 GLU A C 1
ATOM 906 O O . GLU A 1 113 ? 4.546 10.048 -3.501 1.00 83.31 113 GLU A O 1
ATOM 911 N N . ASN A 1 114 ? 3.814 9.550 -1.438 1.00 81.94 114 ASN A N 1
ATOM 912 C CA . ASN A 1 114 ? 4.801 8.517 -1.172 1.00 81.94 114 ASN A CA 1
ATOM 913 C C . ASN A 1 114 ? 4.276 7.446 -0.200 1.00 81.94 114 ASN A C 1
ATOM 915 O O . ASN A 1 114 ? 3.220 7.559 0.423 1.00 81.94 114 ASN A O 1
ATOM 919 N N . ILE A 1 115 ? 5.050 6.369 -0.066 1.00 83.19 115 ILE A N 1
ATOM 920 C CA . ILE A 1 115 ? 4.712 5.220 0.786 1.00 83.19 115 ILE A CA 1
ATOM 921 C C . ILE A 1 115 ? 4.711 5.588 2.281 1.00 83.19 115 ILE A C 1
ATOM 923 O O . ILE A 1 115 ? 3.978 4.975 3.056 1.00 83.19 115 ILE A O 1
ATOM 927 N N . VAL A 1 116 ? 5.491 6.592 2.698 1.00 86.31 116 VAL A N 1
ATOM 928 C CA . VAL A 1 116 ? 5.554 7.029 4.103 1.00 86.31 116 VAL A CA 1
ATOM 929 C C . VAL A 1 116 ? 4.227 7.652 4.536 1.00 86.31 116 VAL A C 1
ATOM 931 O O . VAL A 1 116 ? 3.755 7.387 5.642 1.00 86.31 116 VAL A O 1
ATOM 934 N N . GLU A 1 117 ? 3.595 8.443 3.670 1.00 90.56 117 GLU A N 1
ATOM 935 C CA . GLU A 1 117 ? 2.258 8.990 3.920 1.00 90.56 117 GLU A CA 1
ATOM 936 C C . GLU A 1 117 ? 1.201 7.895 4.027 1.00 90.56 117 GLU A C 1
ATOM 938 O O . GLU A 1 117 ? 0.418 7.895 4.980 1.00 90.56 117 GLU A O 1
ATOM 943 N N . LEU A 1 118 ? 1.229 6.920 3.112 1.00 91.25 118 LEU A N 1
ATOM 944 C CA . LEU A 1 118 ? 0.354 5.751 3.184 1.00 91.25 118 LEU A CA 1
ATOM 945 C C . LEU A 1 118 ? 0.509 5.041 4.537 1.00 91.25 118 LEU A C 1
ATOM 947 O O . LEU A 1 118 ? -0.480 4.789 5.223 1.00 91.25 118 LEU A O 1
ATOM 951 N N . GLU A 1 119 ? 1.742 4.763 4.967 1.00 91.75 119 GLU A N 1
ATOM 952 C CA . GLU A 1 119 ? 2.003 4.089 6.241 1.00 91.75 119 GLU A CA 1
ATOM 953 C C . GLU A 1 119 ? 1.493 4.897 7.448 1.00 91.75 119 GLU A C 1
ATOM 955 O O . GLU A 1 119 ? 0.898 4.331 8.371 1.00 91.75 119 GLU A O 1
ATOM 960 N N . LYS A 1 120 ? 1.687 6.224 7.452 1.00 92.38 120 LYS A N 1
ATOM 961 C CA . LYS A 1 120 ? 1.157 7.116 8.500 1.00 92.38 120 LYS A CA 1
ATOM 962 C C . LYS A 1 120 ? -0.370 7.059 8.564 1.00 92.38 120 LYS A C 1
ATOM 964 O O . LYS A 1 120 ? -0.931 6.955 9.657 1.00 92.38 120 LYS A O 1
ATOM 969 N N . THR A 1 121 ? -1.039 7.073 7.417 1.00 94.94 121 THR A N 1
ATOM 970 C CA . THR A 1 121 ? -2.499 6.962 7.338 1.00 94.94 121 THR A CA 1
ATOM 971 C C . THR A 1 121 ? -2.988 5.610 7.846 1.00 94.94 121 THR A C 1
ATOM 973 O O . THR A 1 121 ? -3.896 5.569 8.678 1.00 94.94 121 THR A O 1
ATOM 976 N N . LEU A 1 122 ? -2.336 4.507 7.464 1.00 94.44 122 LEU A N 1
ATOM 977 C CA . LEU A 1 122 ? -2.658 3.177 7.993 1.00 94.44 122 LEU A CA 1
ATOM 978 C C . LEU A 1 122 ? -2.500 3.115 9.520 1.00 94.44 122 LEU A C 1
ATOM 980 O O . LEU A 1 122 ? -3.383 2.606 10.211 1.00 94.44 122 LEU A O 1
ATOM 984 N N . LYS A 1 123 ? -1.421 3.695 10.074 1.00 94.06 123 LYS A N 1
ATOM 985 C CA . LYS A 1 123 ? -1.225 3.808 11.535 1.00 94.06 123 LYS A CA 1
ATOM 986 C C . LYS A 1 123 ? -2.386 4.543 12.206 1.00 94.06 123 LYS A C 1
ATOM 988 O O . LYS A 1 123 ? -2.848 4.110 13.264 1.00 94.06 123 LYS A O 1
ATOM 993 N N . ARG A 1 124 ? -2.865 5.638 11.605 1.00 93.62 124 ARG A N 1
ATOM 994 C CA . ARG A 1 124 ? -4.003 6.412 12.122 1.00 93.62 124 ARG A CA 1
ATOM 995 C C . ARG A 1 124 ? -5.295 5.595 12.092 1.00 93.62 124 ARG A C 1
ATOM 997 O O . ARG A 1 124 ? -5.969 5.532 13.116 1.00 93.62 124 ARG A O 1
ATOM 1004 N N . ILE A 1 125 ? -5.608 4.943 10.972 1.00 93.12 125 ILE A N 1
ATOM 1005 C CA . ILE A 1 125 ? -6.823 4.126 10.818 1.00 93.12 125 ILE A CA 1
ATOM 1006 C C . ILE A 1 125 ? -6.839 2.978 11.834 1.00 93.12 125 ILE A C 1
ATOM 1008 O O . ILE A 1 125 ? -7.819 2.804 12.555 1.00 93.12 125 ILE A O 1
ATOM 1012 N N . GLU A 1 126 ? -5.740 2.234 11.971 1.00 91.56 126 GLU A N 1
ATOM 1013 C CA . GLU A 1 126 ? -5.658 1.136 12.944 1.00 91.56 126 GLU A CA 1
ATOM 1014 C C . GLU A 1 126 ? -5.724 1.614 14.405 1.00 91.56 126 GLU A C 1
ATOM 1016 O O . GLU A 1 126 ? -6.192 0.887 15.283 1.00 91.56 126 GLU A O 1
ATOM 1021 N N . SER A 1 127 ? -5.240 2.825 14.699 1.00 91.38 127 SER A N 1
ATOM 1022 C CA . SER A 1 127 ? -5.380 3.444 16.024 1.00 91.38 127 SER A CA 1
ATOM 1023 C C . SER A 1 127 ? -6.838 3.804 16.322 1.00 91.38 127 SER A C 1
ATOM 1025 O O . SER A 1 127 ? -7.330 3.509 17.410 1.00 91.38 127 SER A O 1
ATOM 1027 N N . LEU A 1 128 ? -7.549 4.377 15.344 1.00 91.00 128 LEU A N 1
ATOM 1028 C CA . LEU A 1 128 ? -8.969 4.710 15.472 1.00 91.00 128 LEU A CA 1
ATOM 1029 C C . LEU A 1 128 ? -9.825 3.459 15.697 1.00 91.00 128 LEU A C 1
ATOM 1031 O O . LEU A 1 128 ? -10.581 3.433 16.663 1.00 91.00 128 LEU A O 1
ATOM 1035 N N . ARG A 1 129 ? -9.626 2.394 14.906 1.00 87.75 129 ARG A N 1
ATOM 1036 C CA . ARG A 1 129 ? -10.338 1.113 15.092 1.00 87.75 129 ARG A CA 1
ATOM 1037 C C . ARG A 1 129 ? -10.117 0.517 16.484 1.00 87.75 129 ARG A C 1
ATOM 1039 O O . ARG A 1 129 ? -11.049 0.024 17.108 1.00 87.75 129 ARG A O 1
ATOM 1046 N N . ARG A 1 130 ? -8.889 0.588 17.018 1.00 86.69 130 ARG A N 1
ATOM 1047 C CA . ARG A 1 130 ? -8.605 0.117 18.387 1.00 86.69 130 ARG A CA 1
ATOM 1048 C C . ARG A 1 130 ? -9.346 0.928 19.447 1.00 86.69 130 ARG A C 1
ATOM 1050 O O . ARG A 1 130 ? -9.906 0.332 20.362 1.00 86.69 130 ARG A O 1
ATOM 1057 N N . LYS A 1 131 ? -9.366 2.259 19.324 1.00 87.69 131 LYS A N 1
ATOM 1058 C CA . LYS A 1 131 ? -10.096 3.135 20.256 1.00 87.69 131 LYS A CA 1
ATOM 1059 C C . LYS A 1 131 ? -11.605 2.898 20.198 1.00 87.69 131 LYS A C 1
ATOM 1061 O O . LYS A 1 131 ? -12.252 2.839 21.238 1.00 87.69 131 LYS A O 1
ATOM 1066 N N . GLU A 1 132 ? -12.150 2.725 18.998 1.00 86.50 132 GLU A N 1
ATOM 1067 C CA . GLU A 1 132 ? -13.562 2.406 18.793 1.00 86.50 132 GLU A CA 1
ATOM 1068 C C . GLU A 1 132 ? -13.924 1.077 19.460 1.00 86.50 132 GLU A C 1
ATOM 1070 O O . GLU A 1 132 ? -14.830 1.043 20.293 1.00 86.50 132 GLU A O 1
ATOM 1075 N N . ASN A 1 133 ? -13.142 0.022 19.216 1.00 84.12 133 ASN A N 1
ATOM 1076 C CA . ASN A 1 133 ? -13.349 -1.281 19.846 1.00 84.12 133 ASN A CA 1
ATOM 1077 C C . ASN A 1 133 ? -13.289 -1.204 21.379 1.00 84.12 133 ASN A C 1
ATOM 1079 O O . ASN A 1 133 ? -14.140 -1.780 22.052 1.00 84.12 133 ASN A O 1
ATOM 1083 N N . GLN A 1 134 ? -12.337 -0.455 21.946 1.00 83.19 134 GLN A N 1
ATOM 1084 C CA . GLN A 1 134 ? -12.268 -0.227 23.396 1.00 83.19 134 GLN A CA 1
ATOM 1085 C C . GLN A 1 134 ? -13.520 0.484 23.927 1.00 83.19 134 GLN A C 1
ATOM 1087 O O . GLN A 1 134 ? -14.052 0.091 24.963 1.00 83.19 134 GLN A O 1
ATOM 1092 N N . SER A 1 135 ? -14.032 1.484 23.203 1.00 83.88 135 SER A N 1
ATOM 1093 C CA . SER A 1 135 ? -15.246 2.209 23.598 1.00 83.88 135 SER A CA 1
ATOM 1094 C C . SER A 1 135 ? -16.499 1.326 23.553 1.00 83.88 135 SER A C 1
ATOM 1096 O O . SER A 1 135 ? -17.355 1.418 24.432 1.00 83.88 135 SER A O 1
ATOM 1098 N N . VAL A 1 136 ? -16.600 0.433 22.562 1.00 82.31 136 VAL A N 1
ATOM 1099 C CA . VAL A 1 136 ? -17.707 -0.523 22.437 1.00 82.31 136 VAL A CA 1
ATOM 1100 C C . VAL A 1 136 ? -17.668 -1.520 23.592 1.00 82.31 136 VAL A C 1
ATOM 1102 O O . VAL A 1 136 ? -18.690 -1.734 24.239 1.00 82.31 136 VAL A O 1
ATOM 1105 N N . GLN A 1 137 ? -16.490 -2.060 23.914 1.00 75.94 137 GLN A N 1
ATOM 1106 C CA . GLN A 1 137 ? -16.319 -2.973 25.049 1.00 75.94 137 GLN A CA 1
ATOM 1107 C C . GLN A 1 137 ? -16.677 -2.302 26.383 1.00 75.94 137 GLN A C 1
ATOM 1109 O O . GLN A 1 137 ? -17.391 -2.887 27.194 1.00 75.94 137 GLN A O 1
ATOM 1114 N N . GLN A 1 138 ? -16.282 -1.041 26.585 1.00 76.38 138 GLN A N 1
ATOM 1115 C CA . GLN A 1 138 ? -16.678 -0.270 27.769 1.00 76.38 138 GLN A CA 1
ATOM 1116 C C . GLN A 1 138 ? -18.199 -0.076 27.856 1.00 76.38 138 GLN A C 1
ATOM 1118 O O . GLN A 1 138 ? -18.780 -0.273 28.921 1.00 76.38 138 GLN A O 1
ATOM 1123 N N . LYS A 1 139 ? -18.868 0.256 26.743 1.00 79.75 139 LYS A N 1
ATOM 1124 C CA . LYS A 1 139 ? -20.334 0.409 26.703 1.00 79.75 139 LYS A CA 1
ATOM 1125 C C . LYS A 1 139 ? -21.065 -0.899 27.005 1.00 79.75 139 LYS A C 1
ATOM 1127 O O . LYS A 1 139 ? -22.046 -0.879 27.745 1.00 79.75 139 LYS A O 1
ATOM 1132 N N . ILE A 1 140 ? -20.590 -2.020 26.456 1.00 83.25 140 ILE A N 1
ATOM 1133 C CA . ILE A 1 140 ? -21.138 -3.352 26.745 1.00 83.25 140 ILE A CA 1
ATOM 1134 C C . ILE A 1 140 ? -20.988 -3.652 28.237 1.00 83.25 140 ILE A C 1
ATOM 1136 O O . ILE A 1 140 ? -21.967 -4.012 28.882 1.00 83.25 140 ILE A O 1
ATOM 1140 N N . GLN A 1 141 ? -19.804 -3.416 28.806 1.00 73.31 141 GLN A N 1
ATOM 1141 C CA . GLN A 1 141 ? -19.544 -3.678 30.217 1.00 73.31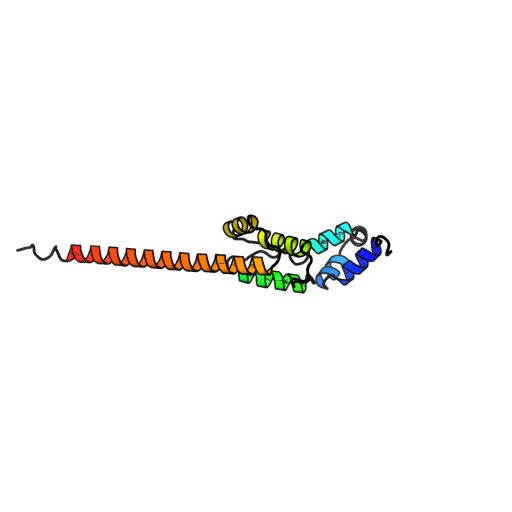 141 GLN A CA 1
ATOM 1142 C C . GLN A 1 141 ? -20.449 -2.851 31.145 1.00 73.31 141 GLN A C 1
ATOM 1144 O O . GLN A 1 141 ? -21.023 -3.400 32.084 1.00 73.31 141 GLN A O 1
ATOM 1149 N N . ILE A 1 142 ? -20.630 -1.555 30.862 1.00 78.50 142 ILE A N 1
ATOM 1150 C CA . ILE A 1 142 ? -21.531 -0.678 31.629 1.00 78.50 142 ILE A CA 1
ATOM 1151 C C . ILE A 1 142 ? -22.973 -1.187 31.551 1.00 78.50 142 ILE A C 1
ATOM 1153 O O . ILE A 1 142 ? -23.632 -1.315 32.580 1.00 78.50 142 ILE A O 1
ATOM 1157 N N . LYS A 1 143 ? -23.458 -1.530 30.350 1.00 75.06 143 LYS A N 1
ATOM 1158 C CA . LYS A 1 143 ? -24.828 -2.022 30.157 1.00 75.06 143 LYS A CA 1
ATOM 1159 C C . LYS A 1 143 ? -25.072 -3.331 30.917 1.00 75.06 143 LYS A C 1
ATOM 1161 O O . LYS A 1 143 ? -26.100 -3.460 31.575 1.00 75.06 143 LYS A O 1
ATOM 1166 N N . THR A 1 144 ? -24.112 -4.255 30.900 1.00 70.19 144 THR A N 1
ATOM 1167 C CA . THR A 1 144 ? -24.186 -5.517 31.653 1.00 70.19 144 THR A CA 1
ATOM 1168 C C . THR A 1 144 ? -24.212 -5.275 33.166 1.00 70.19 144 THR A C 1
ATOM 1170 O O . THR A 1 144 ? -25.041 -5.864 33.861 1.00 70.19 144 THR A O 1
ATOM 1173 N N . TYR A 1 145 ? -23.378 -4.367 33.690 1.00 67.81 145 TYR A N 1
ATOM 1174 C CA . TYR A 1 145 ? -23.404 -4.011 35.115 1.00 67.81 145 TYR A CA 1
ATOM 1175 C C . TYR A 1 145 ? -24.717 -3.328 35.535 1.00 67.81 145 TYR A C 1
ATOM 1177 O O . TYR A 1 145 ? -25.265 -3.649 36.592 1.00 67.81 145 TYR A O 1
ATOM 1185 N N . SER A 1 146 ? -25.264 -2.426 34.715 1.00 69.56 146 SER A N 1
ATOM 1186 C CA . SER A 1 146 ? -26.549 -1.768 34.991 1.00 69.56 146 SER A CA 1
ATOM 1187 C C . SER A 1 146 ? -27.744 -2.728 34.928 1.00 69.56 146 SER A C 1
ATOM 1189 O O . SER A 1 146 ? -28.663 -2.608 35.733 1.00 69.56 146 SER A O 1
ATOM 1191 N N . SER A 1 147 ? -27.738 -3.716 34.027 1.00 66.19 147 SER A N 1
ATOM 1192 C CA . SER A 1 147 ? -28.792 -4.740 33.970 1.00 66.19 147 SER A CA 1
ATOM 1193 C C . SER A 1 147 ? -28.725 -5.731 35.140 1.00 66.19 147 SER A C 1
ATOM 1195 O O . SER A 1 147 ? -29.764 -6.078 35.698 1.00 66.19 147 SER A O 1
ATOM 1197 N N . GLY A 1 148 ? -27.526 -6.138 35.574 1.00 57.56 148 GLY A N 1
ATOM 1198 C CA . GLY A 1 148 ? -27.362 -7.030 36.731 1.00 57.56 148 GLY A CA 1
ATOM 1199 C C . GLY A 1 148 ? -27.744 -6.381 38.069 1.00 57.56 148 GLY A C 1
ATOM 1200 O O . GLY A 1 148 ? -28.284 -7.042 38.953 1.00 57.56 148 GLY A O 1
ATOM 1201 N N . THR A 1 149 ? -27.525 -5.071 38.210 1.00 57.28 149 THR A N 1
ATOM 1202 C CA . THR A 1 149 ? -27.897 -4.310 39.420 1.00 57.28 149 THR A CA 1
ATOM 1203 C C . THR A 1 149 ? -29.381 -3.953 39.491 1.00 57.28 149 THR A C 1
ATOM 1205 O O . THR A 1 149 ? -29.902 -3.780 40.592 1.00 57.28 149 THR A O 1
ATOM 1208 N N . LEU A 1 150 ? -30.077 -3.865 38.352 1.00 51.94 150 LEU A N 1
ATOM 1209 C CA . LEU A 1 150 ? -31.530 -3.683 38.322 1.00 51.94 150 LEU A CA 1
ATOM 1210 C C . LEU A 1 150 ? -32.276 -4.994 38.624 1.00 51.94 150 LEU A C 1
ATOM 1212 O O . LEU A 1 150 ? -33.306 -4.956 39.286 1.00 51.94 150 LEU A O 1
ATOM 1216 N N . SER A 1 151 ? -31.732 -6.148 38.215 1.00 49.94 151 SER A N 1
ATOM 1217 C CA . SER A 1 151 ? -32.307 -7.459 38.558 1.00 49.94 151 SER A CA 1
ATOM 1218 C C . SER A 1 151 ? -32.227 -7.739 40.061 1.00 49.94 151 SER A C 1
ATOM 1220 O O . SER A 1 151 ? -33.218 -8.132 40.658 1.00 49.94 151 SER A O 1
ATOM 1222 N N . ARG A 1 152 ? -31.083 -7.447 40.697 1.00 49.16 152 ARG A N 1
ATOM 1223 C CA . ARG A 1 152 ? -30.868 -7.730 42.128 1.00 49.16 152 ARG A CA 1
ATOM 1224 C C . ARG A 1 152 ? -31.747 -6.888 43.065 1.00 49.16 152 ARG A C 1
ATOM 1226 O O . ARG A 1 152 ? -32.108 -7.352 44.135 1.00 49.16 152 ARG A O 1
ATOM 1233 N N . ARG A 1 153 ? -32.133 -5.676 42.645 1.00 49.88 153 ARG A N 1
ATOM 1234 C CA . ARG A 1 153 ? -33.018 -4.787 43.422 1.00 49.88 153 ARG A CA 1
ATOM 1235 C C . ARG A 1 153 ? -34.497 -5.182 43.378 1.00 49.88 153 ARG A C 1
ATOM 1237 O O . ARG A 1 153 ? -35.251 -4.758 44.244 1.00 49.88 153 ARG A O 1
ATOM 1244 N N . ASN A 1 154 ? -34.917 -5.970 42.387 1.00 49.81 154 ASN A N 1
ATOM 1245 C CA . ASN A 1 154 ? -36.309 -6.414 42.269 1.00 49.81 154 ASN A CA 1
ATOM 1246 C C . ASN A 1 154 ? -36.596 -7.698 43.063 1.00 49.81 154 ASN A C 1
ATOM 1248 O O . ASN A 1 154 ? -37.761 -7.984 43.329 1.00 49.81 154 ASN A O 1
ATOM 1252 N N . ASP A 1 155 ? -35.557 -8.436 43.464 1.00 51.47 155 ASP A N 1
ATOM 1253 C CA . ASP A 1 155 ? -35.696 -9.645 44.282 1.00 51.47 155 ASP A CA 1
ATOM 1254 C C . ASP A 1 155 ? -35.723 -9.325 45.792 1.00 51.47 155 ASP A C 1
ATOM 1256 O O . ASP A 1 155 ? -36.416 -10.002 46.546 1.00 51.47 155 ASP A O 1
ATOM 1260 N N . GLU A 1 156 ? -35.075 -8.241 46.239 1.00 52.88 156 GLU A N 1
ATOM 1261 C CA . GLU A 1 156 ? -35.046 -7.841 47.662 1.00 52.88 156 GLU A CA 1
ATOM 1262 C C . GLU A 1 156 ? -36.363 -7.215 48.166 1.00 52.88 156 GLU A C 1
ATOM 1264 O O . GLU A 1 156 ? -36.613 -7.195 49.365 1.00 52.88 156 GLU A O 1
ATOM 1269 N N . HIS A 1 157 ? -37.262 -6.770 47.280 1.00 51.66 157 HIS A N 1
ATOM 1270 C CA . HIS A 1 157 ? -38.579 -6.242 47.676 1.00 51.66 157 HIS A CA 1
ATOM 1271 C C . HIS A 1 157 ? -39.700 -7.292 47.704 1.00 51.66 157 HIS A C 1
ATOM 1273 O O . HIS A 1 157 ? -40.860 -6.936 47.915 1.00 51.66 157 HIS A O 1
ATOM 1279 N N . LYS A 1 158 ? -39.389 -8.580 47.495 1.00 50.34 158 LYS A N 1
ATOM 1280 C CA . LYS A 1 158 ? -40.395 -9.654 47.517 1.00 50.34 158 LYS A CA 1
ATOM 1281 C C . LYS A 1 158 ? -40.412 -10.488 48.806 1.00 50.34 158 LYS A C 1
ATOM 1283 O O . LYS A 1 158 ? -41.306 -11.317 48.942 1.00 50.34 158 LYS A O 1
ATOM 1288 N N . GLU A 1 159 ? -39.499 -10.251 49.753 1.00 48.94 159 GLU A N 1
ATOM 1289 C CA . GLU A 1 159 ? -39.462 -10.979 51.037 1.00 48.94 159 GLU A CA 1
ATOM 1290 C C . GLU A 1 159 ? -40.061 -10.222 52.240 1.00 48.94 159 GLU A C 1
ATOM 1292 O O . GLU A 1 159 ? -40.369 -10.855 53.243 1.00 48.94 159 GLU A O 1
ATOM 1297 N N . GLU A 1 160 ? -40.360 -8.920 52.155 1.00 50.78 160 GLU A N 1
ATOM 1298 C CA . GLU A 1 160 ? -40.988 -8.174 53.272 1.00 50.78 160 GLU A CA 1
ATOM 1299 C C . GLU A 1 160 ? -42.532 -8.187 53.256 1.00 50.78 160 GLU A C 1
ATOM 1301 O O . GLU A 1 160 ? -43.187 -7.261 53.735 1.00 50.78 160 GLU A O 1
ATOM 1306 N N . GLY A 1 161 ? -43.152 -9.222 52.685 1.00 50.09 161 GLY A N 1
ATOM 1307 C CA . GLY A 1 161 ? -44.594 -9.212 52.434 1.00 50.09 161 GLY A CA 1
ATOM 1308 C C . GLY A 1 161 ? -45.293 -10.561 52.456 1.00 50.09 161 GLY A C 1
ATOM 1309 O O . GLY A 1 161 ? -46.217 -10.739 51.670 1.00 50.09 161 GLY A O 1
ATOM 1310 N N . ILE A 1 162 ? -44.893 -11.509 53.310 1.00 48.41 162 ILE A N 1
ATOM 1311 C CA . ILE A 1 162 ? -45.748 -12.656 53.657 1.00 48.41 162 ILE A CA 1
ATOM 1312 C C . ILE A 1 162 ? -45.615 -12.955 55.157 1.00 48.41 162 ILE A C 1
ATOM 1314 O O . ILE A 1 162 ? -44.668 -13.609 55.572 1.00 48.41 162 ILE A O 1
ATOM 1318 N N . SER A 1 163 ? -46.608 -12.428 55.883 1.00 45.59 163 SER A N 1
ATOM 1319 C CA . SER A 1 163 ? -47.261 -12.866 57.133 1.00 45.59 163 SER A CA 1
ATOM 1320 C C . SER A 1 163 ? -46.456 -13.352 58.339 1.00 45.59 163 SER A C 1
ATOM 1322 O O . SER A 1 163 ? -45.731 -14.359 58.234 1.00 45.59 163 SER A O 1
#

Radius of gyration: 27.57 Å; chains: 1; bounding box: 69×35×88 Å

Sequence (163 aa):
MIGPWDNNTRIILLRMRLSSALKDSCTQLPSETRSNWKALAQLSRKGGVVQMKMQDQDTARMFLYRFNKAAKSAGIRFDATVSQREAHNIIRRFIRALNDNHLETTLQGQAFENIVELEKTLKRIESLRRKENQSVQQKIQIKTYSSGTLSRRNDEHKEEGIS